Protein AF-A0A839A7W9-F1 (afdb_monomer_lite)

Structure (mmCIF, N/CA/C/O backbone):
data_AF-A0A839A7W9-F1
#
_entry.id   AF-A0A839A7W9-F1
#
loop_
_atom_site.group_PDB
_atom_site.id
_atom_site.type_symbol
_atom_site.label_atom_id
_atom_site.la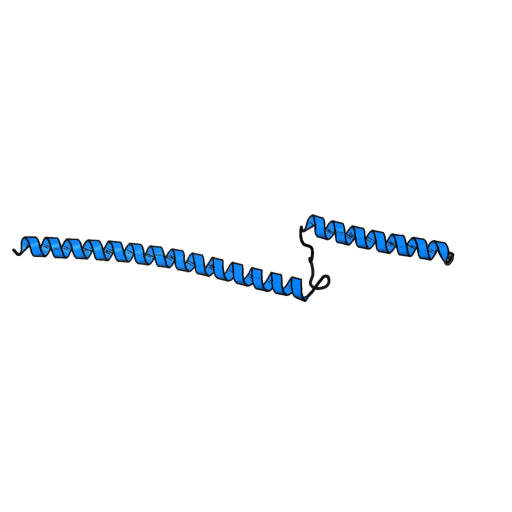bel_alt_id
_atom_site.label_comp_id
_atom_site.label_asym_id
_atom_site.label_entity_id
_atom_site.label_seq_id
_atom_site.pdbx_PDB_ins_code
_atom_site.Cartn_x
_atom_site.Cartn_y
_atom_site.Cartn_z
_atom_site.occupancy
_atom_site.B_iso_or_equiv
_atom_site.auth_seq_id
_atom_site.auth_comp_id
_atom_site.auth_asym_id
_atom_site.auth_atom_id
_atom_site.pdbx_PDB_model_num
ATOM 1 N N . MET A 1 1 ? 14.455 -6.104 -53.949 1.00 49.66 1 MET A N 1
ATOM 2 C CA . MET A 1 1 ? 14.564 -5.249 -52.751 1.00 49.66 1 MET A CA 1
ATOM 3 C C . MET A 1 1 ? 16.047 -5.088 -52.504 1.00 49.66 1 MET A C 1
ATOM 5 O O . MET A 1 1 ? 16.681 -6.078 -52.180 1.00 49.66 1 MET A O 1
ATOM 9 N N . SER A 1 2 ? 16.626 -3.932 -52.837 1.00 47.94 2 SER A N 1
ATOM 10 C CA . SER A 1 2 ? 18.055 -3.711 -52.608 1.00 47.94 2 SER A CA 1
ATOM 11 C C . SER A 1 2 ? 18.298 -3.781 -51.108 1.00 47.94 2 SER A C 1
ATOM 13 O O . SER A 1 2 ? 17.730 -2.970 -50.373 1.00 47.94 2 SER A O 1
ATOM 15 N N . ASP A 1 3 ? 19.101 -4.744 -50.666 1.00 57.62 3 ASP A N 1
ATOM 16 C CA . ASP A 1 3 ? 19.632 -4.737 -49.312 1.00 57.62 3 ASP A CA 1
ATOM 17 C C . ASP A 1 3 ? 20.267 -3.369 -49.089 1.00 57.62 3 ASP A C 1
ATOM 19 O O . ASP A 1 3 ? 21.218 -2.988 -49.772 1.00 57.62 3 ASP A O 1
ATOM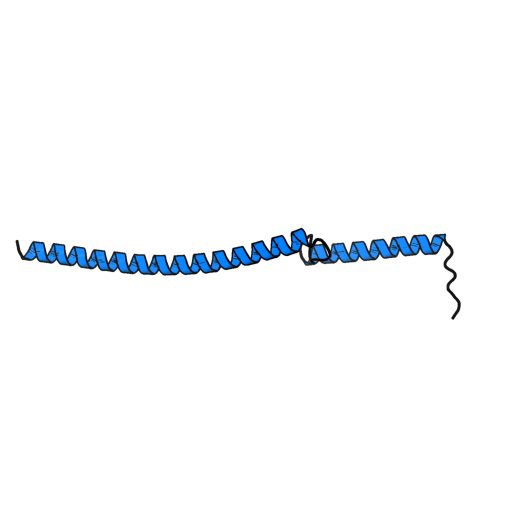 23 N N . ILE A 1 4 ? 19.686 -2.582 -48.184 1.00 64.69 4 ILE A N 1
ATOM 24 C CA . ILE A 1 4 ? 20.314 -1.353 -47.722 1.00 64.69 4 ILE A CA 1
ATOM 25 C C . ILE A 1 4 ? 21.575 -1.819 -47.002 1.00 64.69 4 ILE A C 1
ATOM 27 O O . ILE A 1 4 ? 21.541 -2.209 -45.834 1.00 64.69 4 ILE A O 1
ATOM 31 N N . THR A 1 5 ? 22.699 -1.822 -47.712 1.00 63.59 5 THR A N 1
ATOM 32 C CA . THR A 1 5 ? 24.006 -2.106 -47.134 1.00 63.59 5 THR A CA 1
ATOM 33 C C . THR A 1 5 ? 24.404 -0.896 -46.302 1.00 63.59 5 THR A C 1
ATOM 35 O O . THR A 1 5 ? 25.157 -0.028 -46.740 1.00 63.59 5 THR A O 1
ATOM 38 N N . LEU A 1 6 ? 23.839 -0.797 -45.097 1.00 67.25 6 LEU A N 1
ATOM 39 C CA . LEU A 1 6 ? 24.285 0.161 -44.099 1.00 67.25 6 LEU A CA 1
ATOM 40 C C . LEU A 1 6 ? 25.770 -0.095 -43.850 1.00 67.25 6 LEU A C 1
ATOM 42 O O . LEU A 1 6 ? 26.147 -1.177 -43.388 1.00 67.25 6 LEU A O 1
ATOM 46 N N . SER A 1 7 ? 26.606 0.900 -44.153 1.00 80.69 7 SER A N 1
ATOM 47 C CA . SER A 1 7 ? 28.012 0.849 -43.767 1.00 80.69 7 SER A CA 1
ATOM 48 C C . SER A 1 7 ? 28.103 0.676 -42.248 1.00 80.69 7 SER A C 1
ATOM 50 O O . SER A 1 7 ? 27.212 1.108 -41.506 1.00 80.69 7 SER A O 1
ATOM 52 N N . ALA A 1 8 ? 29.167 0.028 -41.767 1.00 78.56 8 ALA A N 1
ATOM 53 C CA . ALA A 1 8 ? 29.322 -0.273 -40.343 1.00 78.56 8 ALA A CA 1
ATOM 54 C C . ALA A 1 8 ? 29.136 0.976 -39.452 1.00 78.56 8 ALA A C 1
ATOM 56 O O . ALA A 1 8 ? 28.477 0.899 -38.417 1.00 78.56 8 ALA A O 1
ATOM 57 N N . GLY A 1 9 ? 29.614 2.142 -39.907 1.00 81.50 9 GLY A N 1
ATOM 58 C CA . GLY A 1 9 ? 29.433 3.421 -39.215 1.00 81.50 9 GLY A CA 1
ATOM 59 C C . GLY A 1 9 ? 27.983 3.922 -39.176 1.00 81.50 9 GLY A C 1
ATOM 60 O O . GLY A 1 9 ? 27.527 4.386 -38.133 1.00 81.50 9 GLY A O 1
ATOM 61 N N . VAL A 1 10 ? 27.214 3.788 -40.264 1.00 84.50 10 VAL A N 1
ATOM 62 C CA . VAL A 1 10 ? 25.802 4.223 -40.282 1.00 84.50 10 VAL A CA 1
ATOM 63 C C . VAL A 1 10 ? 24.938 3.295 -39.423 1.00 84.50 10 VAL A C 1
ATOM 65 O O . VAL A 1 10 ? 24.046 3.774 -38.727 1.00 84.50 10 VAL A O 1
ATOM 68 N N . ARG A 1 11 ? 25.233 1.986 -39.381 1.00 86.81 11 ARG A N 1
ATOM 69 C CA . ARG A 1 11 ? 24.541 1.045 -38.481 1.00 86.81 11 ARG A CA 1
ATOM 70 C C . ARG A 1 11 ? 24.804 1.362 -37.010 1.00 86.81 11 ARG A C 1
ATOM 72 O O . ARG A 1 11 ? 23.866 1.340 -36.221 1.00 86.81 11 ARG A O 1
ATOM 79 N N . GLN A 1 12 ? 26.048 1.684 -36.656 1.00 88.31 12 GLN A N 1
ATOM 80 C CA . GLN A 1 12 ? 26.396 2.078 -35.291 1.00 88.31 12 GLN A CA 1
ATOM 81 C C . GLN A 1 12 ? 25.650 3.351 -34.869 1.00 88.31 12 GLN A C 1
ATOM 83 O O . GLN A 1 12 ? 25.088 3.401 -33.778 1.00 88.31 12 GLN A O 1
ATOM 88 N N . ASN A 1 13 ? 25.587 4.355 -35.748 1.00 88.56 13 ASN A N 1
ATOM 89 C CA . ASN A 1 13 ? 24.835 5.583 -35.482 1.00 88.56 13 ASN A CA 1
ATOM 90 C C . ASN A 1 13 ? 23.331 5.319 -35.354 1.00 88.56 13 ASN A C 1
ATOM 92 O O . ASN A 1 13 ? 22.692 5.833 -34.439 1.00 88.56 13 ASN A O 1
ATOM 96 N N . LEU A 1 14 ? 22.768 4.481 -36.227 1.00 91.44 14 LEU A N 1
ATOM 97 C CA . LEU A 1 14 ? 21.364 4.091 -36.160 1.00 91.44 14 LEU A CA 1
ATOM 98 C C . LEU A 1 14 ? 21.040 3.331 -34.864 1.00 91.44 14 LEU A C 1
ATOM 100 O O . LEU A 1 14 ? 20.021 3.619 -34.247 1.00 91.44 14 LEU A O 1
ATOM 104 N N . LEU A 1 15 ? 21.908 2.418 -34.416 1.00 93.00 15 LEU A N 1
ATOM 105 C CA . LEU A 1 15 ? 21.747 1.718 -33.138 1.00 93.00 15 LEU A CA 1
ATOM 106 C C . LEU A 1 15 ? 21.758 2.700 -31.957 1.00 93.00 15 LEU A C 1
ATOM 108 O O . LEU A 1 15 ? 20.911 2.613 -31.072 1.00 93.00 15 LEU A O 1
ATOM 112 N N . SER A 1 16 ? 22.669 3.677 -31.963 1.00 93.75 16 SER A N 1
ATOM 113 C CA . SER A 1 16 ? 22.700 4.737 -30.948 1.00 93.75 16 SER A CA 1
ATOM 114 C C . SER A 1 16 ? 21.417 5.576 -30.941 1.00 93.75 16 SER A C 1
ATOM 116 O O . SER A 1 16 ? 20.903 5.902 -29.869 1.00 93.75 16 SER A O 1
ATOM 118 N N . LEU A 1 17 ? 20.870 5.902 -32.117 1.00 94.25 17 LEU A N 1
ATOM 119 C CA . LEU A 1 17 ? 19.602 6.629 -32.230 1.00 94.25 17 LEU A CA 1
ATOM 120 C C . LEU A 1 17 ? 18.414 5.790 -31.747 1.00 94.25 17 LEU A C 1
ATOM 122 O O . LEU A 1 17 ? 17.555 6.327 -31.054 1.00 94.25 17 LEU A O 1
ATOM 126 N N . GLN A 1 18 ? 18.385 4.488 -32.046 1.00 94.19 18 GLN A N 1
ATOM 127 C CA . GLN A 1 18 ? 17.357 3.569 -31.541 1.00 94.19 18 GLN A CA 1
ATOM 128 C C . GLN A 1 18 ? 17.389 3.490 -30.010 1.00 94.19 18 GLN A C 1
ATOM 130 O O . GLN A 1 18 ? 16.379 3.762 -29.368 1.00 94.19 18 GLN A O 1
ATOM 135 N N . ASN A 1 19 ? 18.567 3.274 -29.416 1.00 95.56 19 ASN A N 1
ATOM 136 C CA . ASN A 1 19 ? 18.731 3.275 -27.958 1.00 95.56 19 ASN A CA 1
ATOM 137 C C . ASN A 1 19 ? 18.285 4.605 -27.321 1.00 95.56 19 ASN A C 1
ATOM 139 O O . ASN A 1 19 ? 17.704 4.626 -26.236 1.00 95.56 19 ASN A O 1
ATOM 143 N N . THR A 1 20 ? 18.548 5.730 -27.994 1.00 95.94 20 THR A N 1
ATOM 144 C CA . THR A 1 20 ? 18.120 7.058 -27.529 1.00 95.94 20 THR A CA 1
ATOM 145 C C . THR A 1 20 ? 16.601 7.216 -27.601 1.00 95.94 20 THR A C 1
ATOM 147 O O . THR A 1 20 ? 16.001 7.749 -26.668 1.00 95.94 20 THR A O 1
ATOM 150 N N . ALA A 1 21 ? 15.966 6.735 -28.674 1.00 95.88 21 ALA A N 1
ATOM 151 C CA . ALA A 1 21 ? 14.513 6.741 -28.813 1.00 95.88 21 ALA A CA 1
ATOM 152 C C . ALA A 1 21 ? 13.838 5.877 -27.734 1.00 95.88 21 ALA A C 1
ATOM 154 O O . ALA A 1 21 ? 12.862 6.317 -27.124 1.00 95.88 21 ALA A O 1
ATOM 155 N N . ASP A 1 22 ? 14.404 4.709 -27.421 1.00 95.00 22 ASP A N 1
ATOM 156 C CA . ASP A 1 22 ? 13.909 3.835 -26.353 1.00 95.00 22 ASP A CA 1
ATOM 157 C C . ASP A 1 22 ? 14.039 4.493 -24.971 1.00 95.00 22 ASP A C 1
ATOM 159 O O . ASP A 1 22 ? 13.102 4.464 -24.165 1.00 95.00 22 ASP A O 1
ATOM 163 N N . LEU A 1 23 ? 15.176 5.143 -24.691 1.00 94.56 23 LEU A N 1
ATOM 164 C CA . LEU A 1 23 ? 15.387 5.888 -23.446 1.00 94.56 23 LEU A CA 1
ATOM 165 C C . LEU A 1 23 ? 14.418 7.071 -23.317 1.00 94.56 23 LEU A C 1
ATOM 167 O O . LEU A 1 23 ? 13.899 7.341 -22.227 1.00 94.56 23 LEU A O 1
ATOM 171 N N . LEU A 1 24 ? 14.155 7.768 -24.424 1.00 95.88 24 LEU A N 1
ATOM 172 C CA . LEU A 1 24 ? 13.173 8.842 -24.478 1.00 95.88 24 LEU A CA 1
ATOM 173 C C . LEU A 1 24 ? 11.768 8.307 -24.169 1.00 95.88 24 LEU A C 1
ATOM 175 O O . LEU A 1 24 ? 11.082 8.881 -23.325 1.00 95.88 24 LEU A O 1
ATOM 179 N N . GLY A 1 25 ? 11.367 7.188 -24.779 1.00 95.00 25 GLY A N 1
ATOM 180 C CA . GLY A 1 25 ? 10.079 6.539 -24.519 1.00 95.00 25 GLY A CA 1
ATOM 181 C C . GLY A 1 25 ? 9.907 6.128 -23.053 1.00 95.00 25 GLY A C 1
ATOM 182 O O . GLY A 1 25 ? 8.889 6.441 -22.432 1.00 95.00 25 GLY A O 1
ATOM 183 N N . GLN A 1 26 ? 10.932 5.515 -22.454 1.00 93.62 26 GLN A N 1
ATOM 184 C CA . GLN A 1 26 ? 10.928 5.171 -21.026 1.00 93.62 26 GLN A CA 1
ATOM 185 C C . GLN A 1 26 ? 10.820 6.411 -20.131 1.00 93.62 26 GLN A C 1
ATOM 187 O O . GLN A 1 26 ? 10.071 6.416 -19.154 1.00 93.62 26 GLN A O 1
ATOM 192 N N . THR A 1 27 ? 11.548 7.478 -20.461 1.00 94.56 27 THR A N 1
ATOM 193 C CA . THR A 1 27 ? 11.516 8.728 -19.690 1.00 94.56 27 THR A CA 1
ATOM 194 C C . THR A 1 27 ? 10.144 9.387 -19.771 1.00 94.56 27 THR A C 1
ATOM 196 O O . THR A 1 27 ? 9.599 9.775 -18.740 1.00 94.56 27 THR A O 1
ATOM 199 N N . GLN A 1 28 ? 9.541 9.451 -20.960 1.00 95.44 28 GLN A N 1
ATOM 200 C CA . GLN A 1 28 ? 8.181 9.962 -21.134 1.00 95.44 28 GLN A CA 1
ATOM 201 C C . GLN A 1 28 ? 7.163 9.148 -20.329 1.00 95.44 28 GLN A C 1
ATOM 203 O O . GLN A 1 28 ? 6.316 9.730 -19.656 1.00 95.44 28 GLN A O 1
ATOM 208 N N . ASN A 1 29 ? 7.278 7.817 -20.318 1.00 94.81 29 ASN A N 1
ATOM 209 C CA . ASN A 1 29 ? 6.399 6.957 -19.525 1.00 94.81 29 ASN A CA 1
ATOM 210 C C . ASN A 1 29 ? 6.535 7.229 -18.014 1.00 94.81 29 ASN A C 1
ATOM 212 O O . ASN A 1 29 ? 5.532 7.374 -17.313 1.00 94.81 29 ASN A O 1
ATOM 216 N N . ARG A 1 30 ? 7.767 7.374 -17.513 1.00 95.00 30 ARG A N 1
ATOM 217 C CA . ARG A 1 30 ? 8.028 7.742 -16.110 1.00 95.00 30 ARG A CA 1
ATOM 218 C C . ARG A 1 30 ? 7.495 9.129 -15.757 1.00 95.00 30 ARG A C 1
ATOM 220 O O . ARG A 1 30 ? 6.950 9.298 -14.673 1.00 95.00 30 ARG A O 1
ATOM 227 N N . LEU A 1 31 ? 7.617 10.106 -16.656 1.00 95.81 31 LEU A N 1
ATOM 228 C CA . LEU A 1 31 ? 7.076 11.453 -16.449 1.00 95.81 31 LEU A CA 1
ATOM 229 C C . LEU A 1 31 ? 5.543 11.458 -16.437 1.00 95.81 31 LEU A C 1
ATOM 231 O O . LEU A 1 31 ? 4.953 12.078 -15.560 1.00 95.81 31 LEU A O 1
ATOM 235 N N . ALA A 1 32 ? 4.900 10.731 -17.354 1.00 96.19 32 ALA A N 1
ATOM 236 C CA . ALA A 1 32 ? 3.442 10.651 -17.434 1.00 96.19 32 ALA A CA 1
ATOM 237 C C . ALA A 1 32 ? 2.814 9.968 -16.207 1.00 96.19 32 ALA A C 1
ATOM 239 O O . ALA A 1 32 ? 1.724 10.329 -15.776 1.00 96.19 32 ALA A O 1
ATOM 240 N N . THR A 1 33 ? 3.503 8.978 -15.639 1.00 93.62 33 THR A N 1
ATOM 241 C CA . THR A 1 33 ? 3.024 8.200 -14.484 1.00 93.62 33 THR A CA 1
ATOM 242 C C . THR A 1 33 ? 3.505 8.744 -13.140 1.00 93.62 33 THR A C 1
ATOM 244 O O . THR A 1 33 ? 2.964 8.371 -12.100 1.00 93.62 33 THR A O 1
ATOM 247 N N . GLY A 1 34 ? 4.561 9.562 -13.137 1.00 94.50 34 GLY A N 1
ATOM 248 C CA . GLY A 1 34 ? 5.282 9.980 -11.934 1.00 94.50 34 GLY A CA 1
ATOM 249 C C . GLY A 1 34 ? 6.018 8.842 -11.215 1.00 94.50 34 GLY A C 1
ATOM 250 O O . GLY A 1 34 ? 6.575 9.055 -10.138 1.00 94.50 34 GLY A O 1
ATOM 251 N N . LYS A 1 35 ? 6.032 7.624 -11.771 1.00 92.69 35 LYS A N 1
ATOM 252 C CA . LYS A 1 35 ? 6.627 6.442 -11.139 1.00 92.69 35 LYS A CA 1
ATOM 253 C C . LYS A 1 35 ? 7.930 6.077 -11.827 1.00 92.69 35 LYS A C 1
ATOM 255 O O . LYS A 1 35 ? 8.030 6.037 -13.048 1.00 92.69 35 LYS A O 1
ATOM 260 N N . LYS A 1 36 ? 8.936 5.731 -11.024 1.00 90.62 36 LYS A N 1
ATOM 261 C CA . LYS A 1 36 ? 10.210 5.195 -11.525 1.00 90.62 36 LYS A CA 1
ATOM 262 C C . LYS A 1 36 ? 10.065 3.771 -12.085 1.00 90.62 36 LYS A C 1
ATOM 264 O O . LYS A 1 36 ? 10.777 3.415 -13.022 1.00 90.62 36 LYS A O 1
ATOM 269 N N . VAL A 1 37 ? 9.179 2.972 -11.492 1.00 92.56 37 VAL A N 1
ATOM 270 C CA . VAL A 1 37 ? 8.906 1.570 -11.843 1.00 92.56 37 VAL A CA 1
ATOM 271 C C . VAL A 1 37 ? 7.427 1.479 -12.196 1.00 92.56 37 VAL A C 1
ATOM 273 O O . VAL A 1 37 ? 6.582 1.658 -11.319 1.00 92.56 37 VAL A O 1
ATOM 276 N N . ASN A 1 38 ? 7.124 1.248 -13.470 1.00 90.31 38 ASN A N 1
ATOM 277 C CA . ASN A 1 38 ? 5.753 1.195 -13.977 1.00 90.31 38 ASN A CA 1
ATOM 278 C C . ASN A 1 38 ? 5.269 -0.227 -14.215 1.00 90.31 38 ASN A C 1
ATOM 280 O O . ASN A 1 38 ? 4.066 -0.477 -14.171 1.00 90.31 38 ASN A O 1
ATOM 284 N N . SER A 1 39 ? 6.195 -1.156 -14.429 1.00 92.00 39 SER A N 1
ATOM 285 C CA . SER A 1 39 ? 5.890 -2.560 -14.655 1.00 92.00 39 SER A CA 1
ATOM 286 C C . SER A 1 39 ? 6.795 -3.486 -13.845 1.00 92.00 39 SER A C 1
ATOM 288 O O . SER A 1 39 ? 7.867 -3.100 -13.372 1.00 92.00 39 SER A O 1
ATOM 290 N N . ALA A 1 40 ? 6.385 -4.751 -13.745 1.00 91.00 40 ALA A N 1
ATOM 291 C CA . ALA A 1 40 ? 7.226 -5.809 -13.196 1.00 91.00 40 ALA A CA 1
ATOM 292 C C . ALA A 1 40 ? 8.491 -6.065 -14.039 1.00 91.00 40 ALA A C 1
ATOM 294 O O . ALA A 1 40 ? 9.464 -6.587 -13.504 1.00 91.00 40 ALA A O 1
ATOM 295 N N . LEU A 1 41 ? 8.499 -5.683 -15.324 1.00 90.38 41 LEU A N 1
ATOM 296 C CA . LEU A 1 41 ? 9.681 -5.793 -16.184 1.00 90.38 41 LEU A CA 1
ATOM 297 C C . LEU A 1 41 ? 10.745 -4.744 -15.823 1.00 90.38 41 LEU A C 1
ATOM 299 O O . LEU A 1 41 ? 11.934 -5.034 -15.909 1.00 90.38 41 LEU A O 1
ATOM 303 N N . ASP A 1 42 ? 10.330 -3.559 -15.362 1.00 89.19 42 ASP A N 1
ATOM 304 C CA . ASP A 1 42 ? 11.260 -2.494 -14.963 1.00 89.19 42 ASP A CA 1
ATOM 305 C C . ASP A 1 42 ? 12.008 -2.856 -13.673 1.00 89.19 42 ASP A C 1
ATOM 307 O O . ASP A 1 42 ? 13.207 -2.609 -13.539 1.00 89.19 42 ASP A O 1
ATOM 311 N N . ASN A 1 43 ? 11.281 -3.395 -12.687 1.00 93.19 43 ASN A N 1
ATOM 312 C CA . ASN A 1 43 ? 11.832 -3.937 -11.449 1.00 93.19 43 ASN A CA 1
ATOM 313 C C . ASN A 1 43 ? 10.758 -4.767 -10.716 1.00 93.19 43 ASN A C 1
ATOM 315 O O . ASN A 1 43 ? 9.868 -4.180 -10.088 1.00 93.19 43 ASN A O 1
ATOM 319 N N . PRO A 1 44 ? 10.833 -6.109 -10.735 1.00 94.75 44 PRO A N 1
ATOM 320 C CA . PRO A 1 44 ? 9.780 -6.947 -10.171 1.00 94.75 44 PRO A CA 1
ATOM 321 C C . PRO A 1 44 ? 9.669 -6.773 -8.653 1.00 94.75 44 PRO A C 1
ATOM 323 O O . PRO A 1 44 ? 8.569 -6.586 -8.136 1.00 94.75 44 PRO A O 1
ATOM 326 N N . THR A 1 45 ? 10.797 -6.744 -7.937 1.00 96.44 45 THR A N 1
ATOM 327 C CA . THR A 1 45 ? 10.826 -6.597 -6.475 1.00 96.44 45 THR A CA 1
ATOM 328 C C . THR A 1 45 ? 10.121 -5.324 -6.024 1.00 96.44 45 THR A C 1
ATOM 330 O O . THR A 1 45 ? 9.231 -5.376 -5.176 1.00 96.44 45 THR A O 1
ATOM 333 N N . ASN A 1 46 ? 10.469 -4.180 -6.612 1.00 95.12 46 ASN A N 1
ATOM 334 C CA . ASN A 1 46 ? 9.884 -2.897 -6.233 1.00 95.12 46 ASN A CA 1
ATOM 335 C C . ASN A 1 46 ? 8.414 -2.802 -6.647 1.00 95.12 46 ASN A C 1
ATOM 337 O O . ASN A 1 46 ? 7.599 -2.310 -5.867 1.00 95.12 46 ASN A O 1
ATOM 341 N N . PHE A 1 47 ? 8.063 -3.291 -7.841 1.00 95.75 47 PHE A N 1
ATOM 342 C CA . PHE A 1 47 ? 6.688 -3.266 -8.332 1.00 95.75 47 PHE A CA 1
ATOM 343 C C . PHE A 1 47 ? 5.758 -4.062 -7.406 1.00 95.75 47 PHE A C 1
ATOM 345 O O . PHE A 1 47 ? 4.804 -3.499 -6.866 1.00 95.75 47 PHE A O 1
ATOM 352 N N . PHE A 1 48 ? 6.083 -5.327 -7.127 1.00 96.19 48 PHE A N 1
ATOM 353 C CA . PHE A 1 48 ? 5.254 -6.182 -6.273 1.00 96.19 48 PHE A CA 1
ATOM 354 C C . PHE A 1 48 ? 5.281 -5.767 -4.800 1.00 96.19 48 PHE A C 1
ATOM 356 O O . PHE A 1 48 ? 4.249 -5.836 -4.136 1.00 96.19 48 PHE A O 1
ATOM 363 N N . THR A 1 49 ? 6.408 -5.254 -4.291 1.00 96.50 49 THR A N 1
ATOM 364 C CA . THR A 1 49 ? 6.450 -4.686 -2.932 1.00 96.50 49 THR A CA 1
ATOM 365 C C . THR A 1 49 ? 5.507 -3.490 -2.822 1.00 96.50 49 THR A C 1
ATOM 367 O O . THR A 1 49 ? 4.701 -3.427 -1.897 1.00 96.50 49 THR A O 1
ATOM 370 N N . SER A 1 50 ? 5.546 -2.563 -3.788 1.00 95.19 50 SER A N 1
ATOM 371 C CA . SER A 1 50 ? 4.641 -1.408 -3.800 1.00 95.19 50 SER A CA 1
ATOM 372 C C . SER A 1 50 ? 3.170 -1.824 -3.894 1.00 95.19 50 SER A C 1
ATOM 374 O O . SER A 1 50 ? 2.325 -1.256 -3.207 1.00 95.19 50 SER A O 1
ATOM 376 N N . GLN A 1 51 ? 2.868 -2.866 -4.675 1.00 95.12 51 GLN A N 1
ATOM 377 C CA . GLN A 1 51 ?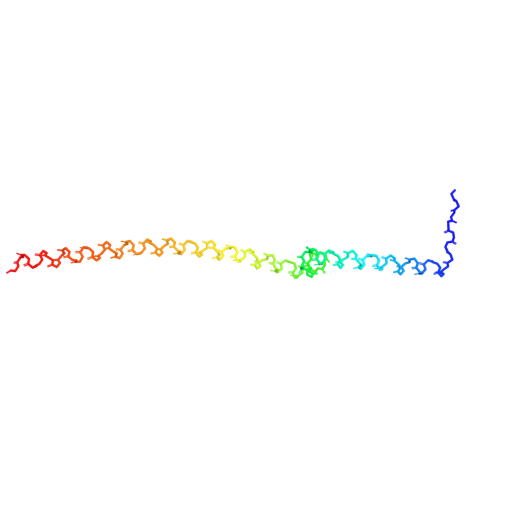 1.522 -3.416 -4.801 1.00 95.12 51 GLN A CA 1
ATOM 378 C C . GLN A 1 51 ? 1.036 -4.041 -3.486 1.00 95.12 51 GLN A C 1
ATOM 380 O O . GLN A 1 51 ? -0.095 -3.791 -3.072 1.00 95.12 51 GLN A O 1
ATOM 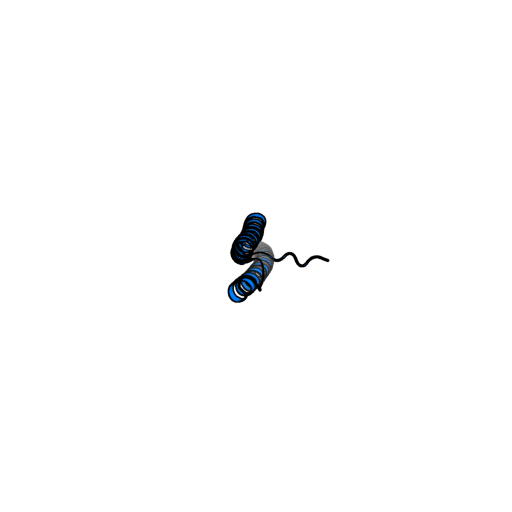385 N N . GLY A 1 52 ? 1.892 -4.801 -2.797 1.00 96.81 52 GLY A N 1
ATOM 386 C CA . GLY A 1 52 ? 1.582 -5.360 -1.480 1.00 96.81 52 GLY A CA 1
ATOM 387 C C . GLY A 1 52 ? 1.326 -4.273 -0.434 1.00 96.81 52 GLY A C 1
ATOM 388 O O . GLY A 1 52 ? 0.350 -4.349 0.312 1.00 96.81 52 GLY A O 1
ATOM 389 N N . LEU A 1 53 ? 2.146 -3.216 -0.425 1.00 97.00 53 LEU A N 1
ATOM 390 C CA . LEU A 1 53 ? 1.943 -2.057 0.449 1.00 97.00 53 LEU A CA 1
ATOM 391 C C . LEU A 1 53 ? 0.633 -1.318 0.138 1.00 97.00 53 LEU A C 1
ATOM 393 O O . LEU A 1 53 ? -0.071 -0.932 1.067 1.00 97.00 53 LEU A O 1
ATOM 397 N N . GLN A 1 54 ? 0.267 -1.169 -1.139 1.00 96.00 54 GLN A N 1
ATOM 398 C CA . GLN A 1 54 ? -1.009 -0.563 -1.531 1.00 96.00 54 GLN A CA 1
ATOM 399 C C . GLN A 1 54 ? -2.208 -1.401 -1.069 1.00 96.00 54 GLN A C 1
ATOM 401 O O . GLN A 1 54 ? -3.174 -0.843 -0.552 1.00 96.00 54 GLN A O 1
ATOM 406 N N . SER A 1 55 ? -2.143 -2.729 -1.213 1.00 97.75 55 SER A N 1
ATOM 407 C CA . SER A 1 55 ? -3.183 -3.628 -0.696 1.00 97.75 55 SER A CA 1
ATOM 408 C C . SER A 1 55 ? -3.330 -3.471 0.815 1.00 97.75 55 SER A C 1
ATOM 410 O O . SER A 1 55 ? -4.430 -3.262 1.314 1.00 97.75 55 SER A O 1
ATOM 412 N N . ARG A 1 56 ? -2.204 -3.476 1.538 1.00 97.94 56 ARG A N 1
ATOM 413 C CA . ARG A 1 56 ? -2.189 -3.297 2.991 1.00 97.94 56 ARG A CA 1
ATOM 414 C C . ARG A 1 56 ? -2.773 -1.953 3.416 1.00 97.94 56 ARG A C 1
ATOM 416 O O . ARG A 1 56 ? -3.493 -1.903 4.406 1.00 97.94 56 ARG A O 1
ATOM 423 N N . ALA A 1 57 ? -2.459 -0.875 2.701 1.00 98.00 57 ALA A N 1
ATOM 424 C CA . ALA A 1 57 ? -3.023 0.440 2.979 1.00 98.00 57 ALA A CA 1
ATOM 425 C C . ALA A 1 57 ? -4.552 0.432 2.835 1.00 98.00 57 ALA A C 1
ATOM 427 O O . ALA A 1 57 ? -5.240 0.910 3.731 1.00 98.00 57 ALA A O 1
ATOM 428 N N . ASN A 1 58 ? -5.079 -0.182 1.771 1.00 98.12 58 ASN A N 1
ATOM 429 C CA . ASN A 1 58 ? -6.523 -0.313 1.567 1.00 98.12 58 ASN A CA 1
ATOM 430 C C . ASN A 1 58 ? -7.187 -1.132 2.689 1.00 98.12 58 ASN A C 1
ATOM 432 O O . ASN A 1 58 ? -8.231 -0.737 3.205 1.00 98.12 58 ASN A O 1
ATOM 436 N N . ASP A 1 59 ? -6.562 -2.236 3.110 1.00 98.06 59 ASP A N 1
ATOM 437 C CA . ASP A 1 59 ? -7.055 -3.048 4.229 1.00 98.06 59 ASP A CA 1
ATOM 438 C C . ASP A 1 59 ? -7.098 -2.240 5.535 1.00 98.06 59 ASP A C 1
ATOM 440 O O . ASP A 1 59 ? -8.063 -2.328 6.295 1.00 98.06 59 ASP A O 1
ATOM 444 N N . LEU A 1 60 ? -6.070 -1.422 5.789 1.00 98.12 60 LEU A N 1
ATOM 445 C CA . LEU A 1 60 ? -6.019 -0.539 6.955 1.00 98.12 60 LEU A CA 1
ATOM 446 C C . LEU A 1 60 ? -7.086 0.561 6.898 1.00 98.12 60 LEU A C 1
ATOM 448 O O . LEU A 1 60 ? -7.654 0.883 7.938 1.00 98.12 60 LEU A O 1
ATOM 452 N N . THR A 1 61 ? -7.394 1.107 5.719 1.00 97.94 61 THR A N 1
ATOM 453 C CA . THR A 1 61 ? -8.504 2.057 5.544 1.00 97.94 61 THR A CA 1
ATOM 454 C C . THR A 1 61 ? -9.844 1.407 5.886 1.00 97.94 61 THR A C 1
ATOM 456 O O . THR A 1 61 ? -10.589 1.947 6.698 1.00 97.94 61 THR A O 1
ATOM 459 N N . ASN A 1 62 ? -10.111 0.205 5.370 1.00 97.88 62 ASN A N 1
ATOM 460 C CA . ASN A 1 62 ? -11.343 -0.524 5.686 1.00 97.88 62 ASN A CA 1
ATOM 461 C C . ASN A 1 62 ? -11.453 -0.847 7.187 1.00 97.88 62 ASN A C 1
ATOM 463 O O . ASN A 1 62 ? -12.528 -0.745 7.782 1.00 97.88 62 ASN A O 1
ATOM 467 N N . LEU A 1 63 ? -10.335 -1.224 7.817 1.00 97.56 63 LEU A N 1
ATOM 468 C CA . LEU A 1 63 ? -10.277 -1.454 9.259 1.00 97.56 63 LEU A CA 1
ATOM 469 C C . LEU A 1 63 ? -10.572 -0.171 10.046 1.00 97.56 63 LEU A C 1
ATOM 471 O O . LEU A 1 63 ? -11.332 -0.214 11.013 1.00 97.56 63 LEU A O 1
ATOM 475 N N . LEU A 1 64 ? -9.991 0.960 9.640 1.00 97.94 64 LEU A N 1
ATOM 476 C CA . LEU A 1 64 ? -10.216 2.258 10.272 1.00 97.94 64 LEU A CA 1
ATOM 477 C C . LEU A 1 64 ? -11.695 2.662 10.215 1.00 97.94 64 LEU A C 1
ATOM 479 O O . LEU A 1 64 ? -12.239 3.103 11.227 1.00 97.94 64 LEU A O 1
ATOM 483 N N . ASP A 1 65 ? -12.361 2.448 9.082 1.00 97.69 65 ASP A N 1
ATOM 484 C CA . ASP A 1 65 ? -13.795 2.719 8.936 1.00 97.69 65 ASP A CA 1
ATOM 485 C C . ASP A 1 65 ? -14.638 1.830 9.865 1.00 97.69 65 ASP A C 1
ATOM 487 O O . ASP A 1 65 ? -15.561 2.301 10.538 1.00 97.69 65 ASP A O 1
ATOM 491 N N . GLY A 1 66 ? -14.282 0.544 9.970 1.00 97.62 66 GLY A N 1
ATOM 492 C CA . GLY A 1 66 ? -14.895 -0.387 10.920 1.00 97.62 66 GLY A CA 1
ATOM 493 C C . GLY A 1 66 ? -14.732 0.063 12.375 1.00 97.62 66 GLY A C 1
ATOM 494 O O . GLY A 1 66 ? -15.700 0.066 13.138 1.00 97.62 66 GLY A O 1
ATOM 495 N N . ILE A 1 67 ? -13.532 0.516 12.747 1.00 97.31 67 ILE A N 1
ATOM 496 C CA . ILE A 1 67 ? -13.251 1.083 14.072 1.00 97.31 67 ILE A CA 1
ATOM 497 C C . ILE A 1 67 ? -14.078 2.354 14.303 1.00 97.31 67 ILE A C 1
ATOM 499 O O . ILE A 1 67 ? -14.671 2.503 15.369 1.00 97.31 67 ILE A O 1
ATOM 503 N N . GLY A 1 68 ? -14.192 3.240 13.311 1.00 97.44 68 GLY A N 1
ATOM 504 C CA . GLY A 1 68 ? -15.017 4.446 13.403 1.00 97.44 68 GLY A CA 1
ATOM 505 C C . GLY A 1 68 ? -16.491 4.141 13.692 1.00 97.44 68 GLY A C 1
ATOM 506 O O . GLY A 1 68 ? -17.124 4.818 14.504 1.00 97.44 68 GLY A O 1
ATOM 507 N N . ASN A 1 69 ? -17.037 3.081 13.094 1.00 97.00 69 ASN A N 1
ATOM 508 C CA . ASN A 1 69 ? -18.399 2.623 13.382 1.00 97.00 69 ASN A CA 1
ATOM 509 C C . ASN A 1 69 ? -18.530 1.990 14.779 1.00 97.00 69 ASN A C 1
ATOM 511 O O . ASN A 1 69 ? -19.527 2.215 15.473 1.00 97.00 69 ASN A O 1
ATOM 515 N N . ALA A 1 70 ? -17.519 1.239 15.223 1.00 96.75 70 ALA A N 1
ATOM 516 C CA . ALA A 1 70 ? -17.485 0.674 16.570 1.00 96.75 70 ALA A CA 1
ATOM 517 C C . ALA A 1 70 ? -17.434 1.770 17.648 1.00 96.75 70 ALA A C 1
ATOM 519 O O . ALA A 1 70 ? -18.162 1.684 18.635 1.00 96.75 70 ALA A O 1
ATOM 520 N N . ILE A 1 71 ? -16.653 2.834 17.431 1.00 97.88 71 ILE A N 1
ATOM 521 C CA . ILE A 1 71 ? -16.586 3.993 18.335 1.00 97.88 71 ILE A CA 1
ATOM 522 C C . ILE A 1 71 ? -17.971 4.624 18.502 1.00 97.88 71 ILE A C 1
ATOM 524 O O . ILE A 1 71 ? -18.432 4.768 19.629 1.00 97.88 71 ILE A O 1
ATOM 528 N N . LYS A 1 72 ? -18.688 4.902 17.407 1.00 97.25 72 LYS A N 1
ATOM 529 C CA . LYS A 1 72 ? -20.058 5.451 17.473 1.00 97.25 72 LYS A CA 1
ATOM 530 C C . LYS A 1 72 ? -21.023 4.545 18.243 1.00 97.25 72 LYS A C 1
ATOM 532 O O . LYS A 1 72 ? -21.898 5.022 18.962 1.00 97.25 72 LYS A O 1
ATOM 537 N N . THR A 1 73 ? -20.863 3.230 18.103 1.00 97.56 73 THR A N 1
ATOM 538 C CA . THR A 1 73 ? -21.665 2.249 18.849 1.00 97.56 73 THR A CA 1
ATOM 539 C C . THR A 1 73 ? -21.373 2.328 20.349 1.00 97.56 73 THR A C 1
ATOM 541 O O . THR A 1 73 ? -22.299 2.336 21.159 1.00 97.56 73 THR A O 1
ATOM 544 N N . LEU A 1 74 ? -20.095 2.437 20.724 1.00 97.69 74 LEU A N 1
ATOM 545 C CA . LEU A 1 74 ? -19.679 2.608 22.116 1.00 97.69 74 LEU A CA 1
ATOM 546 C C . LEU A 1 74 ? -20.152 3.945 22.699 1.00 97.69 74 LEU A C 1
AT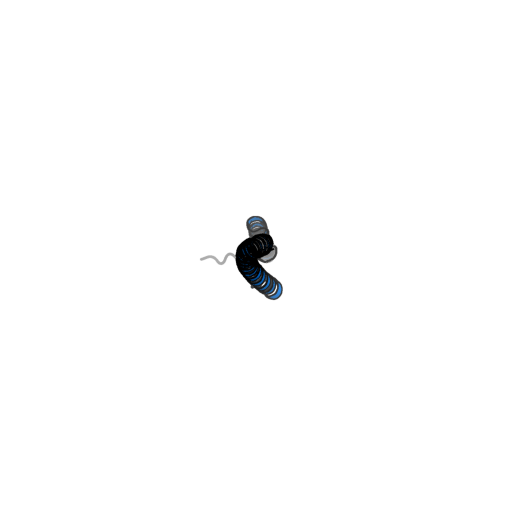OM 548 O O . LEU A 1 74 ? -20.607 3.969 23.837 1.00 97.69 74 LEU A O 1
ATOM 552 N N . GLU A 1 75 ? -20.122 5.032 21.929 1.00 97.44 75 GLU A N 1
ATOM 553 C CA . GLU A 1 75 ? -20.659 6.336 22.345 1.00 97.44 75 GLU A CA 1
ATOM 554 C C . GLU A 1 75 ? -22.167 6.273 22.627 1.00 97.44 75 GLU A C 1
ATOM 556 O O . GLU A 1 75 ? -22.646 6.805 23.630 1.00 97.44 75 GLU A O 1
ATOM 561 N N . ALA A 1 76 ? -22.937 5.594 21.770 1.00 97.56 76 ALA A N 1
ATOM 562 C CA . ALA A 1 76 ? -24.366 5.391 21.997 1.00 97.56 76 ALA A CA 1
ATOM 563 C C . ALA A 1 76 ? -24.628 4.551 23.260 1.00 97.56 76 ALA A C 1
ATOM 565 O O . ALA A 1 76 ? -25.507 4.893 24.056 1.00 97.56 76 ALA A O 1
ATOM 566 N N . ALA A 1 77 ? -23.845 3.489 23.472 1.00 97.75 77 ALA A N 1
ATOM 567 C CA . ALA A 1 77 ? -23.927 2.665 24.674 1.00 97.75 77 ALA A CA 1
ATOM 568 C C . ALA A 1 77 ? -23.572 3.456 25.947 1.00 97.75 77 ALA A C 1
ATOM 570 O O . ALA A 1 77 ? -24.304 3.373 26.931 1.00 97.75 77 ALA A O 1
ATOM 571 N N . ASP A 1 78 ? -22.509 4.267 25.922 1.00 97.62 78 ASP A N 1
ATOM 572 C CA . ASP A 1 78 ? -22.104 5.139 27.033 1.00 97.62 78 ASP A CA 1
ATOM 573 C C . ASP A 1 78 ? -23.211 6.138 27.404 1.00 97.62 78 ASP A C 1
ATOM 575 O O . ASP A 1 78 ? -23.583 6.260 28.574 1.00 97.62 78 ASP A O 1
ATOM 579 N N . ASN A 1 79 ? -23.818 6.791 26.409 1.00 97.62 79 ASN A N 1
ATOM 580 C CA . ASN A 1 79 ? -24.952 7.688 26.634 1.00 97.62 79 ASN A CA 1
ATOM 581 C C . ASN A 1 79 ? -26.157 6.960 27.252 1.00 97.62 79 ASN A C 1
ATOM 583 O O . ASN A 1 79 ? -26.787 7.483 28.176 1.00 97.62 79 ASN A O 1
ATOM 587 N N . GLY A 1 80 ? -26.461 5.747 26.779 1.00 97.06 80 GLY A N 1
ATOM 588 C CA . GLY A 1 80 ? -27.514 4.904 27.343 1.00 97.06 80 GLY A CA 1
ATOM 589 C C . GLY A 1 80 ? -27.251 4.538 28.806 1.00 97.06 80 GLY A C 1
ATOM 590 O O . GLY A 1 80 ? -28.130 4.705 29.651 1.00 97.06 80 GLY A O 1
ATOM 591 N N . ILE A 1 81 ? -26.025 4.115 29.130 1.00 97.38 81 ILE A N 1
ATOM 592 C CA . ILE A 1 81 ? -25.617 3.787 30.504 1.00 97.38 81 ILE A CA 1
ATOM 593 C C . ILE A 1 81 ? -25.720 5.020 31.404 1.00 97.38 81 ILE A C 1
ATOM 595 O O . ILE A 1 81 ? -26.318 4.935 32.473 1.00 97.38 81 ILE A O 1
ATOM 599 N N . LYS A 1 82 ? -25.230 6.185 30.964 1.00 97.75 82 LYS A N 1
ATOM 600 C CA . LYS A 1 82 ? -25.352 7.442 31.722 1.00 97.75 82 LYS A CA 1
ATOM 601 C C . LYS A 1 82 ? -26.806 7.804 32.019 1.00 97.75 82 LYS A C 1
ATOM 603 O O . LYS A 1 82 ? -27.105 8.264 33.121 1.00 97.75 82 LYS A O 1
ATOM 608 N N . ALA A 1 83 ? -27.713 7.612 31.061 1.00 97.56 83 ALA A N 1
ATOM 609 C CA . ALA A 1 83 ? -29.139 7.846 31.278 1.00 97.56 83 ALA A CA 1
ATOM 610 C C . ALA A 1 83 ? -29.718 6.889 32.335 1.00 97.56 83 ALA A C 1
ATOM 612 O O . ALA A 1 83 ? -30.454 7.332 33.217 1.00 97.56 83 ALA A O 1
ATOM 613 N N . ILE A 1 84 ? -29.334 5.608 32.296 1.00 96.62 84 ILE A N 1
ATOM 614 C CA . ILE A 1 84 ? -29.725 4.614 33.306 1.00 96.62 84 ILE A CA 1
ATOM 615 C C . ILE A 1 84 ? -29.180 4.998 34.685 1.00 96.62 84 ILE A C 1
ATOM 617 O O . ILE A 1 84 ? -29.935 4.990 35.652 1.00 96.62 84 ILE A O 1
ATOM 621 N N . THR A 1 85 ? -27.907 5.383 34.794 1.00 96.19 85 THR A N 1
ATOM 622 C CA . THR A 1 85 ? -27.311 5.815 36.067 1.00 96.19 85 THR A CA 1
ATOM 623 C C . THR A 1 85 ? -28.086 6.984 36.672 1.00 96.19 85 THR A C 1
ATOM 625 O O . THR A 1 85 ? -28.503 6.901 37.824 1.00 96.19 85 THR A O 1
ATOM 628 N N . LYS A 1 86 ? -28.386 8.021 35.879 1.00 95.94 86 LYS A N 1
ATOM 629 C CA . LYS A 1 86 ? -29.191 9.168 36.335 1.00 95.94 86 LYS A CA 1
ATOM 630 C C . LYS A 1 86 ? -30.597 8.765 36.782 1.00 95.94 86 LYS A C 1
ATOM 632 O O . LYS A 1 86 ? -31.126 9.326 37.743 1.00 95.94 86 LYS A O 1
ATOM 637 N N . LEU A 1 87 ? -31.218 7.806 36.092 1.00 94.81 87 LEU A N 1
ATOM 638 C CA . LEU A 1 87 ? -32.525 7.274 36.477 1.00 94.81 87 LEU A CA 1
ATOM 639 C C . LEU A 1 87 ? -32.456 6.567 37.838 1.00 94.81 87 LEU A C 1
ATOM 641 O O . LEU A 1 87 ? -33.306 6.812 38.691 1.00 94.81 87 LEU A O 1
ATOM 645 N N . VAL A 1 88 ? -31.436 5.733 38.057 1.00 95.62 88 VAL A N 1
ATOM 646 C CA . VAL A 1 88 ? -31.213 5.038 39.336 1.00 95.62 88 VAL A CA 1
ATOM 647 C C . VAL A 1 88 ? -30.970 6.039 40.467 1.00 95.62 88 VAL A C 1
ATOM 649 O O . VAL A 1 88 ? -31.583 5.912 41.524 1.00 95.62 88 VAL A O 1
ATOM 652 N N . GLU A 1 89 ? -30.143 7.062 40.244 1.00 94.50 89 GLU A N 1
ATOM 653 C CA . GLU A 1 89 ? -29.891 8.136 41.217 1.00 94.50 89 GLU A CA 1
ATOM 654 C C . GLU A 1 89 ? -31.179 8.894 41.580 1.00 94.50 89 GLU A C 1
ATOM 656 O O . GLU A 1 89 ? -31.474 9.106 42.758 1.00 94.50 89 GLU A O 1
ATOM 661 N N . SER A 1 90 ? -31.995 9.241 40.579 1.00 93.25 90 SER A N 1
ATOM 662 C CA . SER A 1 90 ? -33.280 9.928 40.788 1.00 93.25 90 SER A CA 1
ATOM 663 C C . SER A 1 90 ? -34.275 9.055 41.562 1.00 93.25 90 SER A C 1
ATOM 665 O O . SER A 1 90 ? -34.959 9.534 42.469 1.00 93.25 90 SER A O 1
ATOM 667 N N . ALA A 1 91 ? -34.335 7.758 41.248 1.00 92.50 91 ALA A N 1
ATOM 668 C CA . ALA A 1 91 ? -35.190 6.808 41.952 1.00 92.50 91 ALA A CA 1
ATOM 669 C C . ALA A 1 91 ? -34.751 6.630 43.415 1.00 92.50 91 ALA A C 1
ATOM 671 O O . ALA A 1 91 ? -35.586 6.687 44.315 1.00 92.50 91 ALA A O 1
ATOM 672 N N . GLN A 1 92 ? -33.447 6.502 43.677 1.00 89.50 92 GLN A N 1
ATOM 673 C CA . GLN A 1 92 ? -32.907 6.451 45.040 1.00 89.50 92 GLN A CA 1
ATOM 674 C C . GLN A 1 92 ? -33.219 7.722 45.835 1.00 89.50 92 GLN A C 1
ATOM 676 O O . GLN A 1 92 ? -33.558 7.629 47.012 1.00 89.50 92 GLN A O 1
ATOM 681 N N . SER A 1 93 ? -33.153 8.896 45.202 1.00 88.81 93 SER A N 1
ATOM 682 C CA . SER A 1 93 ? -33.536 10.163 45.835 1.00 88.81 93 SER A CA 1
ATOM 683 C C . SER A 1 93 ? -35.026 10.249 46.170 1.00 88.81 93 SER A C 1
ATOM 685 O O . SER A 1 93 ? -35.383 11.019 47.050 1.00 88.81 93 SER A O 1
ATOM 687 N N . THR A 1 94 ? -35.886 9.513 45.463 1.00 81.75 94 THR A N 1
ATOM 688 C CA . THR A 1 94 ? -37.339 9.509 45.706 1.00 81.75 94 THR A CA 1
ATOM 689 C C . THR A 1 94 ? -37.732 8.536 46.824 1.00 81.75 94 THR A C 1
ATOM 691 O O . THR A 1 94 ? -38.781 8.687 47.440 1.00 81.75 94 THR A O 1
ATOM 694 N N . VAL A 1 95 ? -36.906 7.514 47.071 1.00 74.88 95 VAL A N 1
ATOM 695 C CA . VAL A 1 95 ? -37.137 6.472 48.089 1.00 74.88 95 VAL A CA 1
ATOM 696 C C . VAL A 1 95 ? -36.564 6.858 49.466 1.00 74.88 95 VAL A C 1
ATOM 698 O O . VAL A 1 95 ? -36.916 6.229 50.463 1.00 74.88 95 VAL A O 1
ATOM 701 N N . ARG A 1 96 ? -35.693 7.872 49.538 1.00 54.22 96 ARG A N 1
ATOM 702 C CA . ARG A 1 96 ? -35.178 8.453 50.792 1.00 54.22 96 ARG A CA 1
ATOM 703 C C . ARG A 1 96 ? -36.073 9.583 51.279 1.00 54.22 96 ARG A C 1
ATOM 705 O O . ARG A 1 96 ? -36.180 9.706 52.518 1.00 54.22 96 ARG A O 1
#

Radius of gyration: 33.82 Å; chains: 1; bounding box: 67×18×104 Å

Org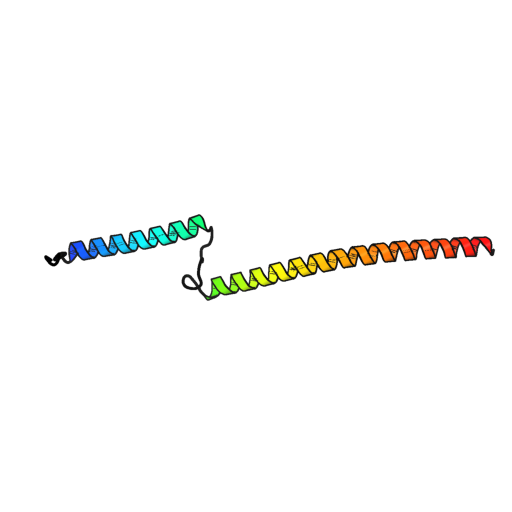anism: NCBI:txid2758565

pLDDT: mean 91.5, std 10.61, range [47.94, 98.12]

Foldseek 3Di:
DPDPPQDPVNVVVVVVVVVVVVVVVLVVVCVVVVDPQDDCVSPVVVVVVVVVVVVVVVVVVVVVVVVVVVVVVVVVVVVVVVVVVVVVVVVVVVVD

InterPro domains:
  IPR001029 Flagellin, N-terminal domain [PF00669] (13-92)

Sequence (96 aa):
MSDITLSAGVRQNLLSLQNTADLLGQTQNRLATGKKVNSALDNPTNFFTSQGLQSRANDLTNLLDGIGNAIKTLEAADNGIKAITKLVESAQSTVR

Secondary structure (DSSP, 8-state):
-------HHHHHHHHHHHHHHHHHHHHHHHHHH--S--STTT-HHHHHHHHHHHHHHHHHHHHHHHHHHHHHHHHHHHHHHHHHHHHHHHHHHHH-